Protein AF-A0A2W6EYZ1-F1 (afdb_monomer_lite)

Structure (mmCIF, N/CA/C/O backbone):
data_AF-A0A2W6EYZ1-F1
#
_entry.id   AF-A0A2W6EYZ1-F1
#
loop_
_atom_site.group_PDB
_atom_site.id
_atom_site.type_symbol
_atom_site.label_atom_id
_atom_site.label_alt_id
_atom_site.label_comp_id
_atom_site.label_asym_id
_atom_site.label_entity_id
_atom_site.label_seq_id
_atom_site.pdbx_PDB_ins_code
_atom_site.Cartn_x
_atom_site.Cartn_y
_atom_site.Cartn_z
_atom_site.occupancy
_atom_site.B_iso_or_equiv
_atom_site.auth_seq_id
_atom_site.auth_comp_id
_atom_site.auth_asym_id
_atom_site.auth_atom_id
_atom_site.pdbx_PDB_model_num
ATOM 1 N N . MET A 1 1 ? 0.878 -1.016 -17.521 1.00 52.53 1 MET A N 1
ATOM 2 C CA . MET A 1 1 ? 0.874 -1.113 -16.047 1.00 52.53 1 MET A CA 1
ATOM 3 C C . MET A 1 1 ? 2.320 -1.013 -15.589 1.00 52.53 1 MET A C 1
ATOM 5 O O . MET A 1 1 ? 3.153 -1.513 -16.332 1.00 52.53 1 MET A O 1
ATOM 9 N N . PRO A 1 2 ? 2.650 -0.322 -14.486 1.00 59.09 2 PRO A N 1
ATOM 10 C CA . PRO A 1 2 ? 4.008 -0.372 -13.944 1.00 59.09 2 PRO A CA 1
ATOM 11 C C . PRO A 1 2 ? 4.364 -1.823 -13.593 1.00 59.09 2 PRO A C 1
ATOM 13 O O . PRO A 1 2 ? 3.526 -2.526 -13.030 1.00 59.09 2 PRO A O 1
ATOM 16 N N . ASP A 1 3 ? 5.574 -2.256 -13.949 1.00 73.88 3 ASP A N 1
ATOM 17 C CA . ASP A 1 3 ? 6.033 -3.647 -13.803 1.00 73.88 3 ASP A CA 1
ATOM 18 C C . ASP A 1 3 ? 6.233 -4.069 -12.339 1.00 73.88 3 ASP A C 1
ATOM 20 O O . ASP A 1 3 ? 6.199 -5.256 -12.023 1.00 73.88 3 ASP A O 1
ATOM 24 N N . GLN A 1 4 ? 6.421 -3.111 -11.426 1.00 86.81 4 GLN A N 1
ATOM 25 C CA . GLN A 1 4 ? 6.671 -3.401 -10.018 1.00 86.81 4 GLN A CA 1
ATOM 26 C C . GLN A 1 4 ? 6.106 -2.307 -9.109 1.00 86.81 4 GLN A C 1
ATOM 28 O O . GLN A 1 4 ? 6.326 -1.114 -9.329 1.00 86.81 4 GLN A O 1
ATOM 33 N N . TRP A 1 5 ? 5.420 -2.721 -8.045 1.00 92.25 5 TRP A N 1
ATOM 34 C CA . TRP A 1 5 ? 5.001 -1.855 -6.946 1.00 92.25 5 TRP A CA 1
ATOM 35 C C . TRP A 1 5 ? 5.902 -2.067 -5.734 1.00 92.25 5 TRP A C 1
ATOM 37 O O . TRP A 1 5 ? 6.399 -3.168 -5.489 1.00 92.25 5 TRP A O 1
ATOM 47 N N . GLN A 1 6 ? 6.084 -1.015 -4.948 1.00 92.56 6 GLN A N 1
ATOM 48 C CA . GLN A 1 6 ? 6.802 -1.059 -3.684 1.00 92.56 6 GLN A CA 1
ATOM 49 C C . GLN A 1 6 ? 5.996 -0.327 -2.619 1.00 92.56 6 GLN A C 1
ATOM 51 O O . GLN A 1 6 ? 5.395 0.713 -2.875 1.00 92.56 6 GLN A O 1
ATOM 56 N N . ILE A 1 7 ? 6.015 -0.862 -1.407 1.00 92.56 7 ILE A N 1
ATOM 57 C CA . ILE A 1 7 ? 5.552 -0.158 -0.217 1.00 92.56 7 ILE A CA 1
ATOM 58 C C . ILE A 1 7 ? 6.717 0.054 0.740 1.00 92.56 7 ILE A C 1
ATOM 60 O O . ILE A 1 7 ? 7.603 -0.796 0.849 1.00 92.56 7 ILE A O 1
ATOM 64 N N . SER A 1 8 ? 6.688 1.178 1.439 1.00 91.62 8 SER A N 1
ATOM 65 C CA . SER A 1 8 ? 7.595 1.524 2.524 1.00 91.62 8 SER A CA 1
ATOM 66 C C . SER A 1 8 ? 6.758 1.926 3.729 1.00 91.62 8 SER A C 1
ATOM 68 O O . SER A 1 8 ? 5.799 2.682 3.594 1.00 91.62 8 SER A O 1
ATOM 70 N N . PHE A 1 9 ? 7.065 1.391 4.898 1.00 89.12 9 PHE A N 1
ATOM 71 C CA . PHE A 1 9 ? 6.336 1.684 6.126 1.00 89.12 9 PHE A CA 1
ATOM 72 C C . PH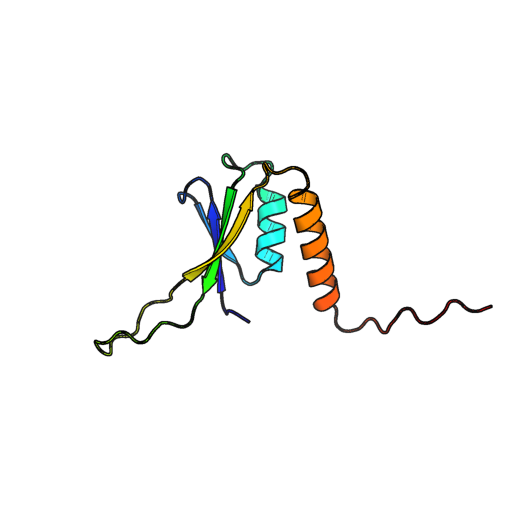E A 1 9 ? 7.282 1.591 7.314 1.00 89.12 9 PHE A C 1
ATOM 74 O O . PHE A 1 9 ? 8.465 1.281 7.152 1.00 89.12 9 PHE A O 1
ATOM 81 N N . ASP A 1 10 ? 6.768 1.912 8.500 1.00 86.50 10 ASP A N 1
ATOM 82 C CA . ASP A 1 10 ? 7.588 1.980 9.710 1.00 86.50 10 ASP A CA 1
ATOM 83 C C . ASP A 1 10 ? 8.735 2.993 9.544 1.00 86.50 10 ASP A C 1
ATOM 85 O O . ASP A 1 10 ? 9.905 2.664 9.674 1.00 86.50 10 ASP A O 1
ATOM 89 N N . HIS A 1 11 ? 8.402 4.223 9.135 1.00 80.81 11 HIS A N 1
ATOM 90 C CA . HIS A 1 11 ? 9.370 5.305 8.877 1.00 80.81 11 HIS A CA 1
ATOM 91 C C . HIS A 1 11 ? 10.485 4.955 7.869 1.00 80.81 11 HIS A C 1
ATOM 93 O O . HIS A 1 11 ? 11.571 5.527 7.902 1.00 80.81 11 HIS A O 1
ATOM 99 N N . GLY A 1 12 ? 10.223 4.016 6.955 1.00 82.25 12 GLY A N 1
ATOM 100 C CA . GLY A 1 12 ? 11.187 3.586 5.942 1.00 82.25 12 GLY A CA 1
ATOM 101 C C . GLY A 1 12 ? 12.063 2.403 6.349 1.00 82.25 12 GLY A C 1
ATOM 102 O O . GLY A 1 12 ? 12.861 1.937 5.532 1.00 82.25 12 GLY A O 1
ATOM 103 N N . HIS A 1 13 ? 11.893 1.881 7.567 1.00 85.44 13 HIS A N 1
ATOM 104 C CA . HIS A 1 13 ? 12.617 0.706 8.049 1.00 85.44 13 HIS A CA 1
ATOM 105 C C . HIS A 1 13 ? 12.157 -0.592 7.384 1.00 85.44 13 HIS A C 1
ATOM 107 O O . HIS A 1 13 ? 12.946 -1.529 7.260 1.00 85.44 13 HIS A O 1
ATOM 113 N N . GLN A 1 14 ? 10.902 -0.657 6.933 1.00 89.19 14 GLN A N 1
ATOM 114 C CA . GLN A 1 14 ? 10.353 -1.841 6.284 1.00 89.19 14 GLN A CA 1
ATOM 115 C C . GLN A 1 14 ? 9.923 -1.526 4.859 1.00 89.19 14 GLN A C 1
ATOM 117 O O . GLN A 1 14 ? 9.166 -0.590 4.608 1.00 89.19 14 GLN A O 1
ATOM 122 N N . GLN A 1 15 ? 10.397 -2.338 3.915 1.00 91.38 15 GLN A N 1
ATOM 123 C CA . GLN A 1 15 ? 10.099 -2.194 2.496 1.00 91.38 15 GLN A CA 1
ATOM 124 C C . GLN A 1 15 ? 9.687 -3.538 1.916 1.00 91.38 15 GLN A C 1
ATOM 126 O O . GLN A 1 15 ? 10.260 -4.578 2.253 1.00 91.38 15 GLN A O 1
ATOM 131 N N . ARG A 1 16 ? 8.690 -3.529 1.031 1.00 91.50 16 ARG A N 1
ATOM 132 C CA . ARG A 1 16 ? 8.232 -4.747 0.364 1.00 91.50 16 ARG A CA 1
ATOM 133 C C . ARG A 1 16 ? 7.830 -4.482 -1.075 1.00 91.50 16 ARG A C 1
ATOM 135 O O . ARG A 1 16 ? 7.111 -3.529 -1.359 1.00 91.50 16 ARG A O 1
ATOM 142 N N . TYR A 1 17 ? 8.275 -5.363 -1.961 1.00 91.56 17 TYR A N 1
ATOM 143 C CA . TYR A 1 17 ? 7.904 -5.355 -3.369 1.00 91.56 17 TYR A CA 1
ATOM 144 C C . TYR A 1 17 ? 6.650 -6.196 -3.587 1.00 91.56 17 TYR A C 1
ATOM 146 O O . TYR A 1 17 ? 6.509 -7.282 -3.019 1.00 91.56 17 TYR A O 1
ATOM 154 N N . LEU A 1 18 ? 5.733 -5.673 -4.391 1.00 91.75 18 LEU A N 1
ATOM 155 C CA . LEU A 1 18 ? 4.437 -6.267 -4.685 1.00 91.75 18 LEU A CA 1
ATOM 156 C C . LEU A 1 18 ? 4.175 -6.211 -6.197 1.00 91.75 18 LEU A C 1
ATOM 158 O O . LEU A 1 18 ? 4.663 -5.296 -6.865 1.00 91.75 18 LEU A O 1
ATOM 162 N N . PRO A 1 19 ? 3.450 -7.196 -6.750 1.00 89.25 19 PRO A N 1
ATOM 163 C CA . PRO A 1 19 ? 3.244 -7.294 -8.194 1.00 89.25 19 PRO A CA 1
ATOM 164 C C . PRO A 1 19 ? 2.337 -6.186 -8.742 1.00 89.25 19 PRO A C 1
ATOM 166 O O . PRO A 1 19 ? 2.547 -5.706 -9.850 1.00 89.25 19 PRO A O 1
ATOM 169 N N . ASP A 1 20 ? 1.340 -5.751 -7.971 1.00 88.94 20 ASP A N 1
ATOM 170 C CA . ASP A 1 20 ? 0.296 -4.849 -8.450 1.00 88.94 20 ASP A CA 1
ATOM 171 C C . ASP A 1 20 ? -0.362 -4.056 -7.302 1.00 88.94 20 ASP A C 1
ATOM 173 O O . ASP A 1 20 ? -0.144 -4.319 -6.113 1.00 88.94 20 ASP A O 1
ATOM 177 N N . ARG A 1 21 ? -1.205 -3.077 -7.661 1.00 90.19 21 ARG A N 1
ATOM 178 C CA . ARG A 1 21 ? -1.937 -2.237 -6.699 1.00 90.19 21 ARG A CA 1
ATOM 179 C C . ARG A 1 21 ? -2.887 -3.040 -5.807 1.00 90.19 21 ARG A C 1
ATOM 181 O O . ARG A 1 21 ? -3.033 -2.710 -4.634 1.00 90.19 21 ARG A O 1
ATOM 188 N N . ARG A 1 22 ? -3.515 -4.103 -6.312 1.00 91.56 22 ARG A N 1
ATOM 189 C CA . ARG A 1 22 ? -4.425 -4.956 -5.529 1.00 91.56 22 ARG A CA 1
ATOM 190 C C . ARG A 1 22 ? -3.651 -5.658 -4.411 1.00 91.56 22 ARG A C 1
ATOM 192 O O . ARG A 1 22 ? -4.106 -5.675 -3.267 1.00 91.56 22 ARG A O 1
ATOM 199 N N . ALA A 1 23 ? -2.456 -6.164 -4.713 1.00 91.69 23 ALA A N 1
ATOM 200 C CA . ALA A 1 23 ? -1.550 -6.738 -3.724 1.00 91.69 23 ALA A CA 1
ATOM 201 C C . ALA A 1 23 ? -1.103 -5.702 -2.677 1.00 91.69 23 ALA A C 1
ATOM 203 O O . ALA A 1 23 ? -1.059 -6.031 -1.492 1.00 91.69 23 ALA A O 1
ATOM 204 N N . VAL A 1 24 ? -0.844 -4.449 -3.082 1.00 92.56 24 VAL A N 1
ATOM 205 C CA . VAL A 1 24 ? -0.566 -3.326 -2.159 1.00 92.56 24 VAL A CA 1
ATOM 206 C C . VAL A 1 24 ? -1.710 -3.126 -1.169 1.00 92.56 24 VAL A C 1
ATOM 208 O O . VAL A 1 24 ? -1.486 -3.192 0.039 1.00 92.56 24 VAL A O 1
ATOM 211 N N . LEU A 1 25 ? -2.936 -2.936 -1.659 1.00 93.00 25 LEU A N 1
ATOM 212 C CA . LEU A 1 25 ? -4.102 -2.695 -0.805 1.00 93.00 25 LEU A CA 1
ATOM 213 C C . LEU A 1 25 ? -4.374 -3.875 0.133 1.00 93.00 25 LEU A C 1
ATOM 215 O O . LEU A 1 25 ? -4.571 -3.687 1.333 1.00 93.00 25 LEU A O 1
ATOM 219 N N . SER A 1 26 ? -4.329 -5.100 -0.398 1.00 92.44 26 SER A N 1
ATOM 220 C CA . SER A 1 26 ? -4.522 -6.313 0.397 1.00 92.44 26 SER A CA 1
ATOM 221 C C . SER A 1 26 ? -3.464 -6.453 1.491 1.00 92.44 26 SER A C 1
ATOM 223 O O . SER A 1 26 ? -3.788 -6.870 2.604 1.00 92.44 26 SER A O 1
ATOM 225 N N . TYR A 1 27 ? -2.207 -6.109 1.199 1.00 91.94 27 TYR A N 1
ATOM 226 C CA . TYR A 1 27 ? -1.129 -6.165 2.180 1.00 91.94 27 TYR A CA 1
ATOM 227 C C . TYR A 1 27 ? -1.324 -5.129 3.287 1.00 91.94 27 TYR A C 1
ATOM 229 O O . TYR A 1 27 ? -1.263 -5.479 4.465 1.00 91.94 27 TYR A O 1
ATOM 237 N N . VAL A 1 28 ? -1.605 -3.875 2.925 1.00 90.94 28 VAL A N 1
ATOM 238 C CA . VAL A 1 28 ? -1.821 -2.790 3.894 1.00 90.94 28 VAL A CA 1
ATOM 239 C C . VAL A 1 28 ? -3.001 -3.108 4.813 1.00 90.94 28 VAL A C 1
ATOM 241 O O . VAL A 1 28 ? -2.879 -2.968 6.025 1.00 90.94 28 VAL A O 1
ATOM 244 N N . LEU A 1 29 ? -4.108 -3.629 4.277 1.00 90.50 29 LEU A N 1
ATOM 245 C CA . LEU A 1 29 ? -5.260 -4.046 5.084 1.00 90.50 29 LEU A CA 1
ATOM 246 C C . LEU A 1 29 ? -4.948 -5.227 6.017 1.00 90.50 29 LEU A C 1
ATOM 248 O O . LEU A 1 29 ? -5.515 -5.312 7.105 1.00 90.50 29 LEU A O 1
ATOM 252 N N . SER A 1 30 ? -4.057 -6.135 5.611 1.00 90.19 30 SER A N 1
ATOM 253 C CA . SER A 1 30 ? -3.677 -7.297 6.421 1.00 90.19 30 SER A CA 1
ATOM 254 C C . SER A 1 30 ? -2.655 -6.967 7.511 1.00 90.19 30 SER A C 1
ATOM 256 O O . SER A 1 30 ? -2.701 -7.568 8.584 1.00 90.19 30 SER A O 1
ATOM 258 N N . VAL A 1 31 ? -1.699 -6.079 7.230 1.00 87.44 31 VAL A N 1
ATOM 259 C CA . VAL A 1 31 ? -0.584 -5.754 8.136 1.00 87.44 31 VAL A CA 1
ATOM 260 C C . VAL A 1 31 ? -0.885 -4.525 8.984 1.00 87.44 31 VAL A C 1
ATOM 262 O O . VAL A 1 31 ? -0.444 -4.465 10.126 1.00 87.44 31 VAL A O 1
ATOM 265 N N . GLY A 1 32 ? -1.689 -3.593 8.474 1.00 80.44 32 GLY A N 1
ATOM 266 C CA . GLY A 1 32 ? -2.086 -2.344 9.121 1.00 80.44 32 GLY A CA 1
ATOM 267 C C . GLY A 1 32 ? -2.457 -2.455 10.602 1.00 80.44 32 GLY A C 1
ATOM 268 O O . GLY A 1 32 ? -1.864 -1.743 11.405 1.00 80.44 32 GLY A O 1
ATOM 269 N N . PRO A 1 33 ? -3.340 -3.388 11.009 1.00 80.69 33 PRO A N 1
ATOM 270 C CA . PRO A 1 33 ? -3.715 -3.563 12.417 1.00 80.69 33 PRO A CA 1
ATOM 271 C C . PRO A 1 33 ? -2.568 -3.981 13.352 1.00 80.69 33 PRO A C 1
ATOM 273 O O . PRO A 1 33 ? -2.721 -3.927 14.568 1.00 80.69 33 PRO A O 1
ATOM 276 N N . ARG A 1 34 ? -1.450 -4.466 12.800 1.00 82.69 34 ARG A N 1
ATOM 277 C CA . ARG A 1 34 ? -0.270 -4.949 13.537 1.00 82.69 34 ARG A CA 1
ATOM 278 C C . ARG A 1 34 ? 0.968 -4.080 13.307 1.00 82.69 34 ARG A C 1
ATOM 280 O O . ARG A 1 34 ? 2.009 -4.352 13.899 1.00 82.69 34 ARG A O 1
ATOM 287 N N . ALA A 1 35 ? 0.888 -3.094 12.418 1.00 80.69 35 ALA A N 1
ATOM 288 C CA . ALA A 1 35 ? 2.008 -2.228 12.098 1.00 80.69 35 ALA A CA 1
ATOM 289 C C . ALA A 1 35 ? 2.216 -1.204 13.217 1.00 80.69 35 ALA A C 1
ATOM 291 O O . ALA A 1 35 ? 1.258 -0.626 13.725 1.00 80.69 35 ALA A O 1
ATOM 292 N N . ALA A 1 36 ? 3.476 -0.952 13.575 1.00 79.44 36 ALA A N 1
ATOM 293 C CA . ALA A 1 36 ? 3.823 0.067 14.564 1.00 79.44 36 ALA A CA 1
ATOM 294 C C . ALA A 1 36 ? 3.497 1.490 14.075 1.00 79.44 36 ALA A C 1
ATOM 296 O O . ALA A 1 36 ? 3.240 2.379 14.882 1.00 79.44 36 ALA A O 1
ATOM 297 N N . SER A 1 37 ? 3.477 1.694 12.754 1.00 83.62 37 SER A N 1
ATOM 298 C CA . SER A 1 37 ? 3.119 2.960 12.116 1.00 83.62 37 SER A CA 1
ATOM 299 C C . SER A 1 37 ? 1.892 2.778 11.212 1.00 83.62 37 SER A C 1
ATOM 301 O O . SER A 1 37 ? 1.884 1.847 10.404 1.00 83.62 37 SER A O 1
ATOM 303 N N . PRO A 1 38 ? 0.882 3.668 11.285 1.00 86.31 38 PRO A N 1
ATOM 304 C CA . PRO A 1 38 ? -0.318 3.587 10.446 1.00 86.31 38 PRO A CA 1
ATOM 305 C C . PRO A 1 38 ? -0.093 4.094 9.013 1.00 86.31 38 PRO A C 1
ATOM 307 O O . PRO A 1 38 ? -0.985 3.963 8.176 1.00 86.31 38 PRO A O 1
ATOM 310 N N . GLN A 1 39 ? 1.075 4.678 8.732 1.00 91.38 39 GLN A N 1
ATOM 311 C CA . GLN A 1 39 ? 1.412 5.289 7.453 1.00 91.38 39 GLN A CA 1
ATOM 312 C C . GLN A 1 39 ? 2.227 4.340 6.563 1.00 91.38 39 GLN A C 1
ATOM 314 O O . GLN A 1 39 ? 3.265 3.812 6.968 1.00 91.38 39 GLN A O 1
ATOM 319 N N . PHE A 1 40 ? 1.773 4.189 5.322 1.00 93.12 40 PHE A N 1
ATOM 320 C CA . PHE A 1 40 ? 2.385 3.378 4.279 1.00 93.12 40 PHE A CA 1
ATOM 321 C C . PHE A 1 40 ? 2.598 4.242 3.041 1.00 93.12 40 PHE A C 1
ATOM 323 O O . PHE A 1 40 ? 1.653 4.748 2.441 1.00 93.12 40 PHE A O 1
ATOM 330 N N . GLU A 1 41 ? 3.843 4.401 2.628 1.00 93.81 41 GLU A N 1
ATOM 331 C CA . GLU A 1 41 ? 4.197 5.076 1.388 1.00 93.81 41 GLU A CA 1
ATOM 332 C C . GLU A 1 41 ? 4.204 4.066 0.241 1.00 93.81 41 GLU A C 1
ATOM 334 O O . GLU A 1 41 ? 4.806 2.996 0.347 1.00 93.81 41 GLU A O 1
ATOM 339 N N . VAL A 1 42 ? 3.542 4.403 -0.863 1.00 93.62 42 VAL A N 1
ATOM 340 C CA . VAL A 1 42 ? 3.416 3.533 -2.033 1.00 93.62 42 VAL A CA 1
ATOM 341 C C . VAL A 1 42 ? 4.174 4.128 -3.205 1.00 93.62 42 VAL A C 1
ATOM 343 O O . VAL A 1 42 ? 3.997 5.292 -3.571 1.00 93.62 42 VAL A O 1
ATOM 346 N N . PHE A 1 43 ? 4.979 3.289 -3.837 1.00 91.75 43 PHE A N 1
ATOM 347 C CA . PHE A 1 43 ? 5.813 3.623 -4.971 1.00 91.75 43 PHE A CA 1
ATOM 348 C C . PHE A 1 43 ? 5.521 2.678 -6.133 1.00 91.75 43 PHE A C 1
ATOM 350 O O . PHE A 1 43 ? 5.165 1.513 -5.940 1.00 91.75 43 PHE A O 1
ATOM 357 N N . VAL A 1 44 ? 5.716 3.177 -7.347 1.00 90.94 44 VAL A N 1
ATOM 358 C CA . VAL A 1 44 ? 5.713 2.366 -8.569 1.00 90.94 44 VAL A CA 1
ATOM 359 C C . VAL A 1 44 ? 7.050 2.496 -9.263 1.00 90.94 44 VAL A C 1
ATOM 361 O O . VAL A 1 44 ? 7.697 3.544 -9.175 1.00 90.94 44 VAL A O 1
ATOM 364 N N . GLU A 1 45 ? 7.458 1.439 -9.955 1.00 86.06 45 GLU A N 1
ATOM 365 C CA . GLU A 1 45 ? 8.600 1.501 -10.854 1.00 86.06 45 GLU A CA 1
ATOM 366 C C . GLU A 1 45 ? 8.295 2.511 -11.967 1.00 86.06 45 GLU A C 1
ATOM 368 O O . GLU A 1 45 ? 7.359 2.363 -12.758 1.00 86.06 45 GLU A O 1
ATOM 373 N N . SER A 1 46 ? 9.082 3.576 -11.983 1.00 76.00 46 SER A N 1
ATOM 374 C CA . SER A 1 46 ? 9.092 4.591 -13.019 1.00 76.00 46 SER A CA 1
ATOM 375 C C . SER A 1 46 ? 10.130 4.222 -14.062 1.00 76.00 46 SER A C 1
ATOM 377 O O . SER A 1 46 ? 11.195 3.683 -13.745 1.00 76.00 46 SER A O 1
ATOM 379 N N . LYS A 1 47 ? 9.842 4.565 -15.324 1.00 65.00 47 LYS A N 1
ATOM 380 C CA . LYS A 1 47 ? 10.819 4.389 -16.399 1.00 65.00 47 LYS A CA 1
ATOM 381 C C . LYS A 1 47 ? 12.120 5.088 -15.991 1.00 65.00 47 LYS A C 1
ATOM 383 O O . LYS A 1 47 ? 12.057 6.256 -15.594 1.00 65.00 47 LYS A O 1
ATOM 388 N N . PRO A 1 48 ? 13.274 4.408 -16.079 1.00 62.56 48 PRO A N 1
ATOM 389 C CA . PRO A 1 48 ? 14.546 5.037 -15.781 1.00 62.56 48 PRO A CA 1
ATOM 390 C C . PRO A 1 48 ? 14.691 6.266 -16.678 1.00 62.56 48 PRO A C 1
ATOM 392 O O . PRO A 1 48 ? 14.673 6.153 -17.905 1.00 62.56 48 PRO A O 1
ATOM 395 N N . ALA A 1 49 ? 14.784 7.451 -16.073 1.00 58.72 49 ALA A N 1
ATOM 396 C CA . ALA A 1 49 ? 15.125 8.644 -16.829 1.00 58.72 49 ALA A CA 1
ATOM 397 C C . ALA A 1 49 ? 16.529 8.425 -17.414 1.00 58.72 49 ALA A C 1
ATOM 399 O O . ALA A 1 49 ? 17.419 7.978 -16.680 1.00 58.72 49 ALA A O 1
ATOM 400 N N . PRO A 1 50 ? 16.748 8.683 -18.715 1.00 55.03 50 PRO A N 1
ATOM 401 C CA . PRO A 1 50 ? 18.064 8.516 -19.305 1.00 55.03 50 PRO A CA 1
ATOM 402 C C . PRO A 1 50 ? 19.056 9.392 -18.541 1.00 55.03 50 PRO A C 1
ATOM 404 O O . PRO A 1 50 ? 18.892 10.607 -18.429 1.00 55.03 50 PRO A O 1
ATOM 407 N N . ARG A 1 51 ? 20.076 8.757 -17.960 1.00 57.66 51 ARG A N 1
ATOM 408 C CA . ARG A 1 51 ? 21.170 9.476 -17.313 1.00 57.66 51 ARG A CA 1
ATOM 409 C C . ARG A 1 51 ? 21.963 10.176 -18.413 1.00 57.66 51 ARG A C 1
ATOM 411 O O . ARG A 1 51 ? 22.294 9.543 -19.413 1.00 57.66 51 ARG A O 1
ATOM 418 N N . SER A 1 52 ? 22.324 11.441 -18.202 1.00 58.91 52 SER A N 1
ATOM 419 C CA . SER A 1 52 ? 23.095 12.247 -19.169 1.00 58.91 52 SER A CA 1
ATOM 420 C C . SER A 1 52 ? 24.465 11.646 -19.540 1.00 58.91 52 SER A C 1
ATOM 422 O O . SER A 1 52 ? 25.084 12.084 -20.500 1.00 58.91 52 SER A O 1
ATOM 424 N N . ASP A 1 53 ? 24.909 10.633 -18.789 1.00 63.75 53 ASP A N 1
ATOM 425 C CA . ASP A 1 53 ? 26.197 9.939 -18.893 1.00 63.75 53 ASP A CA 1
ATOM 426 C C . ASP A 1 53 ? 26.128 8.598 -19.664 1.00 63.75 53 ASP A C 1
ATOM 428 O O . ASP A 1 53 ? 27.064 7.804 -19.628 1.00 63.75 53 ASP A O 1
ATOM 432 N N . GLY A 1 54 ? 24.991 8.260 -20.288 1.00 57.50 54 GLY A N 1
ATOM 433 C CA . GLY A 1 54 ? 24.837 7.040 -21.102 1.00 57.50 54 GLY A CA 1
ATOM 434 C C . GLY A 1 54 ? 24.830 5.710 -20.329 1.00 57.50 54 GLY A C 1
ATOM 435 O O . GLY A 1 54 ? 24.596 4.655 -20.916 1.00 57.50 54 GLY A O 1
ATOM 436 N N . ARG A 1 55 ? 25.041 5.724 -19.007 1.00 57.69 55 ARG A N 1
ATOM 437 C CA . ARG A 1 55 ? 24.885 4.534 -18.155 1.00 57.69 55 ARG A CA 1
ATOM 438 C C . ARG A 1 55 ? 23.408 4.210 -17.912 1.00 57.69 55 ARG A C 1
ATOM 440 O O . ARG A 1 55 ? 22.619 5.145 -17.749 1.00 57.69 55 ARG A O 1
ATOM 447 N N . PRO A 1 56 ? 23.035 2.920 -17.782 1.00 56.38 56 PRO A N 1
ATOM 448 C CA . PRO A 1 56 ? 21.683 2.556 -17.383 1.00 56.38 56 PRO A CA 1
ATOM 449 C C . PRO A 1 56 ? 21.385 3.195 -16.026 1.00 56.38 56 PRO A C 1
ATOM 451 O O . PRO A 1 56 ? 22.073 2.936 -15.033 1.00 56.38 56 PRO A O 1
ATOM 454 N N . ALA A 1 57 ? 20.388 4.077 -15.990 1.00 61.50 57 ALA A N 1
ATOM 455 C CA . ALA A 1 57 ? 19.825 4.502 -14.724 1.00 61.50 57 ALA A CA 1
ATOM 456 C C . ALA A 1 57 ? 19.200 3.255 -14.087 1.00 61.50 57 ALA A C 1
ATOM 458 O O . ALA A 1 57 ? 18.444 2.533 -14.739 1.00 61.50 57 ALA A O 1
ATOM 459 N N . GLY A 1 58 ? 19.590 2.957 -12.845 1.00 63.59 58 GLY A N 1
ATOM 460 C CA . GLY A 1 58 ? 18.975 1.877 -12.080 1.00 63.59 58 GLY A CA 1
ATOM 461 C C . GLY A 1 58 ? 17.459 2.063 -12.002 1.00 63.59 58 GLY A C 1
ATOM 462 O O . GLY A 1 58 ? 16.943 3.148 -12.279 1.00 63.59 58 GLY A O 1
ATOM 463 N N . ARG A 1 59 ? 16.745 0.998 -11.625 1.00 69.56 59 ARG A N 1
ATOM 464 C CA . ARG A 1 59 ? 15.290 1.046 -11.424 1.00 69.56 59 ARG A CA 1
ATOM 465 C C . ARG A 1 59 ? 14.946 2.225 -10.515 1.00 69.56 59 ARG A C 1
ATOM 467 O O . ARG A 1 59 ? 15.467 2.322 -9.405 1.00 69.56 59 ARG A O 1
ATOM 474 N N . ALA A 1 60 ? 14.117 3.130 -11.015 1.00 78.75 60 ALA A N 1
ATOM 475 C CA . ALA A 1 60 ? 13.663 4.286 -10.265 1.00 78.75 60 ALA A CA 1
ATOM 476 C C . ALA A 1 60 ? 12.266 3.987 -9.736 1.00 78.75 60 ALA A C 1
ATOM 478 O O . ALA A 1 60 ? 11.414 3.518 -10.482 1.00 78.75 60 ALA A O 1
ATOM 479 N N . PHE A 1 61 ? 12.021 4.281 -8.467 1.00 82.81 61 PHE A N 1
ATOM 480 C CA . PHE A 1 61 ? 10.694 4.184 -7.878 1.00 82.81 61 PHE A CA 1
ATOM 481 C C . PHE A 1 61 ? 10.195 5.590 -7.571 1.00 82.81 61 PHE A C 1
ATOM 483 O O . PHE A 1 61 ? 10.901 6.388 -6.954 1.00 82.81 61 PHE A O 1
ATOM 490 N N . SER A 1 62 ? 8.987 5.914 -8.023 1.00 85.56 62 SER A N 1
ATOM 491 C CA . SER A 1 62 ? 8.344 7.194 -7.723 1.00 85.56 62 SER A CA 1
ATOM 492 C C . SER A 1 62 ? 7.190 6.973 -6.765 1.00 85.56 62 SER A C 1
ATOM 494 O O . SER A 1 62 ? 6.375 6.075 -6.976 1.00 85.56 62 SER A O 1
ATOM 496 N N . ARG A 1 63 ? 7.119 7.798 -5.714 1.00 90.81 63 ARG A N 1
ATOM 497 C CA . ARG A 1 63 ? 6.010 7.761 -4.760 1.00 90.81 63 ARG A CA 1
ATOM 498 C C . ARG A 1 63 ? 4.748 8.240 -5.460 1.00 90.81 63 ARG A C 1
ATOM 500 O O . ARG A 1 63 ? 4.708 9.369 -5.941 1.00 90.81 63 ARG A O 1
ATOM 507 N N . VAL A 1 64 ? 3.742 7.380 -5.509 1.00 91.06 64 VAL A N 1
ATOM 508 C CA . VAL A 1 64 ? 2.454 7.673 -6.150 1.00 91.06 64 VAL A CA 1
ATOM 509 C C . VAL A 1 64 ? 1.351 7.933 -5.141 1.00 91.06 64 VAL A C 1
ATOM 511 O O . VAL A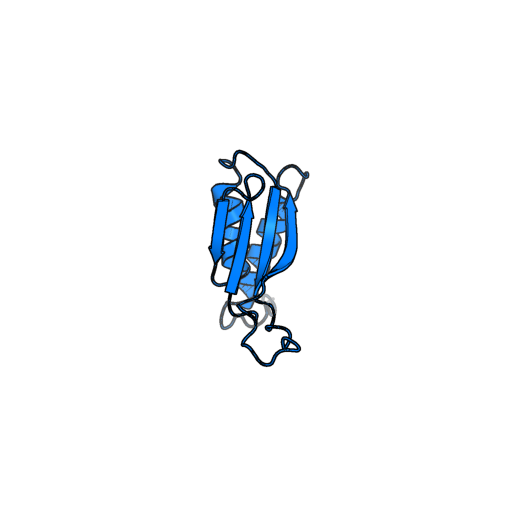 1 64 ? 0.383 8.605 -5.473 1.00 91.06 64 VAL A O 1
ATOM 514 N N . ASP A 1 65 ? 1.481 7.401 -3.925 1.00 91.25 65 ASP A N 1
ATOM 515 C CA . A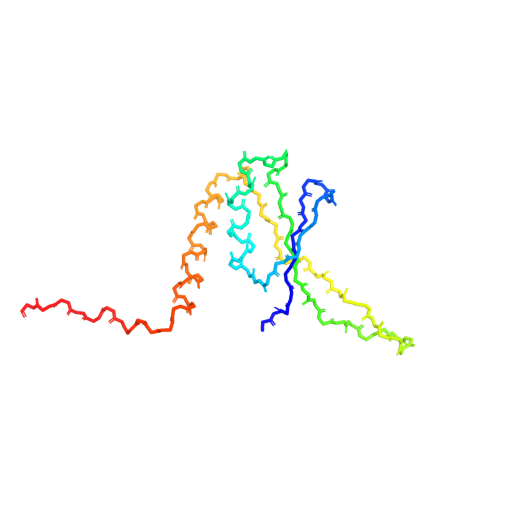SP A 1 65 ? 0.424 7.464 -2.921 1.00 91.25 65 ASP A CA 1
ATOM 516 C C . ASP A 1 65 ? 1.005 7.332 -1.506 1.00 91.25 65 ASP A C 1
ATOM 518 O O . ASP A 1 65 ? 2.116 6.827 -1.313 1.00 91.25 65 ASP A O 1
ATOM 522 N N . VAL A 1 66 ? 0.240 7.781 -0.515 1.00 92.75 66 VAL A N 1
ATOM 523 C CA . VAL A 1 66 ? 0.503 7.581 0.910 1.00 92.75 66 VAL A CA 1
ATOM 524 C C . VAL A 1 66 ? -0.810 7.180 1.567 1.00 92.75 66 VAL A C 1
ATOM 526 O O . VAL A 1 66 ? -1.762 7.955 1.601 1.00 92.75 66 VAL A O 1
ATOM 529 N N . ILE A 1 67 ? -0.843 5.965 2.102 1.00 92.12 67 ILE A N 1
ATOM 530 C CA . ILE A 1 67 ? -1.997 5.403 2.794 1.00 92.12 67 ILE A CA 1
ATOM 531 C C . ILE A 1 67 ? -1.801 5.608 4.293 1.00 92.12 67 ILE A C 1
ATOM 533 O O . ILE A 1 67 ? -0.817 5.132 4.856 1.00 92.12 67 ILE A O 1
ATOM 537 N N . ASP A 1 68 ? -2.742 6.288 4.939 1.00 90.81 68 ASP A N 1
ATOM 538 C CA . ASP A 1 68 ? -2.695 6.576 6.371 1.00 90.81 68 ASP A CA 1
ATOM 539 C C . ASP A 1 68 ? -3.911 5.975 7.078 1.00 90.81 68 ASP A C 1
ATOM 541 O O . ASP A 1 68 ? -5.014 6.520 7.055 1.00 90.81 68 ASP A O 1
ATOM 545 N N . LEU A 1 69 ? -3.696 4.842 7.745 1.00 88.56 69 LEU A N 1
ATOM 546 C CA . LEU A 1 69 ? -4.749 4.109 8.447 1.00 88.56 69 LEU A CA 1
ATOM 547 C C . LEU A 1 69 ? -5.252 4.810 9.715 1.00 88.56 69 LEU A C 1
ATOM 549 O O . LE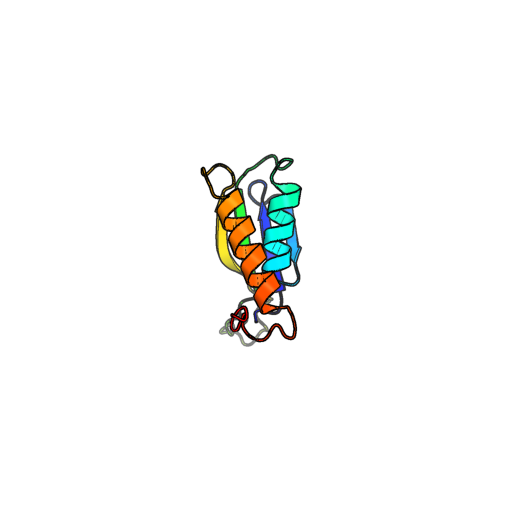U A 1 69 ? -6.246 4.362 10.284 1.00 88.56 69 LEU A O 1
ATOM 553 N N . SER A 1 70 ? -4.599 5.886 10.170 1.00 87.56 70 SER A N 1
ATOM 554 C CA . SER A 1 70 ? -5.103 6.694 11.286 1.00 87.56 70 SER A CA 1
ATOM 555 C C . SER A 1 70 ? -6.287 7.570 10.871 1.00 87.56 70 SER A C 1
ATOM 557 O O . SER A 1 70 ? -7.061 8.017 11.721 1.00 87.56 70 SER A O 1
ATOM 559 N N . ARG A 1 71 ? -6.464 7.796 9.562 1.00 89.12 71 ARG A N 1
ATOM 560 C CA . ARG A 1 71 ? -7.558 8.608 9.043 1.00 89.12 71 ARG A CA 1
ATOM 561 C C . ARG A 1 71 ? -8.885 7.857 9.142 1.00 89.12 71 ARG A C 1
ATOM 563 O O . ARG A 1 71 ? -8.989 6.710 8.689 1.00 89.12 71 ARG A O 1
ATOM 570 N N . PRO A 1 72 ? -9.936 8.502 9.675 1.00 87.12 72 PRO A N 1
ATOM 571 C CA . PRO A 1 72 ? -11.252 7.887 9.737 1.00 87.12 72 PRO A CA 1
ATOM 572 C C . PRO A 1 72 ? -11.748 7.580 8.318 1.00 87.12 72 PRO A C 1
ATOM 574 O O . PRO A 1 72 ? -11.725 8.439 7.440 1.00 87.12 72 PRO A O 1
ATOM 577 N N . GLY A 1 73 ? -12.182 6.339 8.093 1.00 88.50 73 GLY A N 1
ATOM 578 C CA . GLY A 1 73 ? -12.706 5.883 6.802 1.00 88.50 73 GLY A CA 1
ATOM 579 C C . GLY A 1 73 ? -11.659 5.434 5.775 1.00 88.50 73 GLY A C 1
ATOM 580 O O . GLY A 1 73 ? -12.049 4.895 4.742 1.00 88.50 73 GLY A O 1
ATOM 581 N N . GLU A 1 74 ? -10.351 5.558 6.042 1.00 90.94 74 GLU A N 1
ATOM 582 C CA . GLU A 1 74 ? -9.321 5.115 5.085 1.00 90.94 74 GLU A CA 1
ATOM 583 C C . GLU A 1 74 ? -9.415 3.602 4.835 1.00 90.94 74 GLU A C 1
ATOM 585 O O . GLU A 1 74 ? -9.408 3.155 3.695 1.00 90.94 74 GLU A O 1
ATOM 590 N N . VAL A 1 75 ? -9.621 2.795 5.882 1.00 88.69 75 VAL A N 1
ATOM 591 C CA . VAL A 1 75 ? -9.805 1.336 5.751 1.00 88.69 75 VAL A CA 1
ATOM 592 C C . VAL A 1 75 ? -10.978 0.987 4.825 1.00 88.69 75 VAL A C 1
ATOM 594 O O . VAL A 1 75 ? -10.858 0.092 3.990 1.00 88.69 75 VAL A O 1
ATOM 597 N N . GLU A 1 76 ? -12.104 1.689 4.958 1.00 91.00 76 GLU A N 1
ATOM 598 C CA . GLU A 1 76 ? -13.302 1.480 4.133 1.00 91.00 76 GLU A CA 1
ATOM 599 C C . GLU A 1 76 ? -13.036 1.872 2.677 1.00 91.00 76 GLU A C 1
ATOM 601 O O . GLU A 1 76 ? -13.339 1.105 1.762 1.00 91.00 76 GLU A O 1
ATOM 606 N N . ARG A 1 77 ? -12.375 3.017 2.460 1.00 92.75 77 ARG A N 1
ATOM 607 C CA . ARG A 1 77 ? -11.941 3.469 1.134 1.00 92.75 77 ARG A CA 1
ATOM 608 C C . ARG A 1 77 ? -11.025 2.440 0.465 1.00 92.75 77 ARG A C 1
ATOM 610 O O . ARG A 1 77 ? -11.261 2.083 -0.687 1.00 92.75 77 ARG A O 1
ATOM 617 N N . LEU A 1 78 ? -10.021 1.922 1.176 1.00 92.25 78 LEU A N 1
ATOM 618 C CA . LEU A 1 78 ? -9.099 0.909 0.645 1.00 92.25 78 LEU A CA 1
ATOM 619 C C . LEU A 1 78 ? -9.826 -0.395 0.300 1.00 92.25 78 LEU A C 1
ATOM 621 O O . LEU A 1 78 ? -9.519 -1.017 -0.715 1.00 92.25 78 LEU A O 1
ATOM 625 N N . ARG A 1 79 ? -10.801 -0.813 1.118 1.00 90.88 79 ARG A N 1
ATOM 626 C CA . ARG A 1 79 ? -11.645 -1.984 0.830 1.00 90.88 79 ARG A CA 1
ATOM 627 C C . ARG A 1 79 ? -12.507 -1.771 -0.413 1.00 90.88 79 ARG A C 1
ATOM 629 O O . ARG A 1 79 ? -12.608 -2.684 -1.229 1.00 90.88 79 ARG A O 1
ATOM 636 N N . ALA A 1 80 ? -13.088 -0.585 -0.581 1.00 92.62 80 ALA A N 1
ATOM 637 C CA . ALA A 1 80 ? -13.868 -0.237 -1.766 1.00 92.62 80 ALA A CA 1
ATOM 638 C C . ALA A 1 80 ? -12.999 -0.184 -3.035 1.00 92.62 80 ALA A C 1
ATOM 640 O O . ALA A 1 80 ? -13.409 -0.684 -4.081 1.00 92.62 80 ALA A O 1
ATOM 641 N N . GLU A 1 81 ? -11.787 0.375 -2.955 1.00 92.00 81 GLU A N 1
ATOM 642 C CA . GLU A 1 81 ? -10.815 0.374 -4.060 1.00 92.00 81 GLU A CA 1
ATOM 643 C C . GLU A 1 81 ? -10.387 -1.059 -4.415 1.00 92.00 81 GLU A C 1
ATOM 645 O O . GLU A 1 81 ? -10.382 -1.442 -5.585 1.00 92.00 81 GLU A O 1
ATOM 650 N N . LEU A 1 82 ? -10.113 -1.892 -3.406 1.00 91.25 82 LEU A N 1
ATOM 651 C CA . LEU A 1 82 ? -9.776 -3.302 -3.596 1.00 91.25 82 LEU A CA 1
ATOM 652 C C . LEU A 1 82 ? -10.921 -4.083 -4.262 1.00 91.25 82 LEU A C 1
ATOM 654 O O . LEU A 1 82 ? -10.665 -4.907 -5.140 1.00 91.25 82 LEU A O 1
ATOM 658 N N . GLY A 1 83 ? -12.167 -3.808 -3.868 1.00 88.88 83 GLY A N 1
ATOM 659 C CA . GLY A 1 83 ? -13.363 -4.377 -4.486 1.00 88.88 83 GLY A CA 1
ATOM 660 C C . GLY A 1 83 ? -13.470 -4.019 -5.967 1.00 88.88 83 GLY A C 1
ATOM 661 O O . GLY A 1 83 ? -13.578 -4.917 -6.795 1.00 88.88 83 GLY A O 1
ATOM 662 N N . GLN A 1 84 ? -13.338 -2.736 -6.310 1.00 89.38 84 GLN A N 1
ATOM 663 C CA . GLN A 1 84 ? -13.373 -2.266 -7.701 1.00 89.38 84 GLN A CA 1
ATOM 664 C C . GLN A 1 84 ? -12.285 -2.917 -8.561 1.00 89.38 84 GLN A C 1
ATOM 666 O O . GLN A 1 84 ? -12.570 -3.402 -9.653 1.00 89.38 84 GLN A O 1
ATOM 671 N N . LEU A 1 85 ? -11.050 -3.001 -8.054 1.00 86.75 85 LEU A N 1
ATOM 672 C CA . LEU A 1 85 ? -9.954 -3.662 -8.770 1.00 86.75 85 LEU A CA 1
ATOM 673 C C . LEU A 1 85 ? -10.218 -5.158 -8.978 1.00 86.75 85 LEU A C 1
ATOM 675 O O . LEU A 1 85 ? -9.899 -5.693 -10.036 1.00 86.75 85 LEU A O 1
ATOM 679 N N . ALA A 1 86 ? -10.823 -5.836 -7.999 1.00 82.62 86 ALA A N 1
ATOM 680 C CA . ALA A 1 86 ? -11.216 -7.235 -8.139 1.00 82.62 86 ALA A CA 1
ATOM 681 C C . ALA A 1 86 ? -12.351 -7.431 -9.161 1.00 82.62 86 ALA A C 1
ATOM 683 O O . ALA A 1 86 ? -12.406 -8.468 -9.819 1.00 82.62 86 ALA A O 1
ATOM 684 N N . GLU A 1 87 ? -13.252 -6.458 -9.312 1.00 83.19 87 GLU A N 1
ATOM 685 C CA . GLU A 1 87 ? -14.288 -6.495 -10.349 1.00 83.19 87 GLU A CA 1
ATOM 686 C C . GLU A 1 87 ? -13.727 -6.237 -11.749 1.00 83.19 87 GLU A C 1
ATOM 688 O O . GLU A 1 87 ? -14.162 -6.885 -12.697 1.00 83.19 87 GLU A O 1
ATOM 693 N N . MET A 1 88 ? -12.729 -5.359 -11.874 1.00 75.50 88 MET A N 1
ATOM 694 C CA . MET A 1 88 ? -12.038 -5.089 -13.141 1.00 75.50 88 MET A CA 1
ATOM 695 C C . MET A 1 88 ? -11.191 -6.275 -13.625 1.00 75.50 88 MET A C 1
ATOM 697 O O . MET A 1 88 ? -11.032 -6.454 -14.830 1.00 75.50 88 MET A O 1
ATOM 701 N N . ASP A 1 89 ? -10.650 -7.074 -12.702 1.00 67.75 89 ASP A N 1
ATOM 702 C CA . ASP A 1 89 ? -9.817 -8.245 -13.007 1.00 67.75 89 ASP A CA 1
ATOM 703 C C . ASP A 1 89 ? -10.642 -9.504 -13.327 1.00 67.75 89 ASP A C 1
ATOM 705 O O . ASP A 1 89 ? -10.125 -10.456 -13.908 1.00 67.75 89 ASP A O 1
ATOM 709 N N . ARG A 1 90 ? -11.946 -9.530 -13.000 1.00 64.31 90 ARG A N 1
ATOM 710 C CA . ARG A 1 90 ? -12.813 -10.657 -13.368 1.00 64.31 90 ARG A CA 1
ATOM 711 C C . ARG A 1 90 ? -12.985 -10.712 -14.891 1.00 64.31 90 ARG A C 1
ATOM 713 O O . ARG A 1 90 ? -13.608 -9.812 -15.461 1.00 64.31 90 ARG A O 1
ATOM 720 N N . PRO A 1 91 ? -12.553 -11.794 -15.565 1.00 51.19 91 PRO A N 1
ATOM 721 C CA . PRO A 1 91 ? -12.875 -11.992 -16.966 1.00 51.19 91 PRO A CA 1
ATOM 722 C C . PRO A 1 91 ? -14.368 -12.325 -17.073 1.00 51.19 91 PRO A C 1
ATOM 724 O O . PRO A 1 91 ? -14.792 -13.451 -16.834 1.00 51.19 91 PRO A O 1
ATOM 727 N N . GLY A 1 92 ? -15.173 -11.316 -17.406 1.00 57.25 92 GLY A N 1
ATOM 728 C CA . GLY A 1 92 ? -16.582 -11.466 -17.751 1.00 57.25 92 GLY A CA 1
ATOM 729 C C . GLY A 1 92 ? -17.544 -11.512 -16.562 1.00 57.25 92 GLY A C 1
ATOM 730 O O . GLY A 1 92 ? -17.860 -12.569 -16.021 1.00 57.25 92 GLY A O 1
ATOM 731 N N . ARG A 1 93 ? -18.172 -10.372 -16.273 1.00 50.44 93 ARG A N 1
ATOM 732 C CA . ARG A 1 93 ? -19.599 -10.379 -15.941 1.00 50.44 93 ARG A CA 1
ATOM 733 C C . ARG A 1 93 ? -20.292 -9.415 -16.907 1.00 50.44 93 ARG A C 1
ATOM 735 O O . ARG A 1 93 ? -20.022 -8.218 -16.831 1.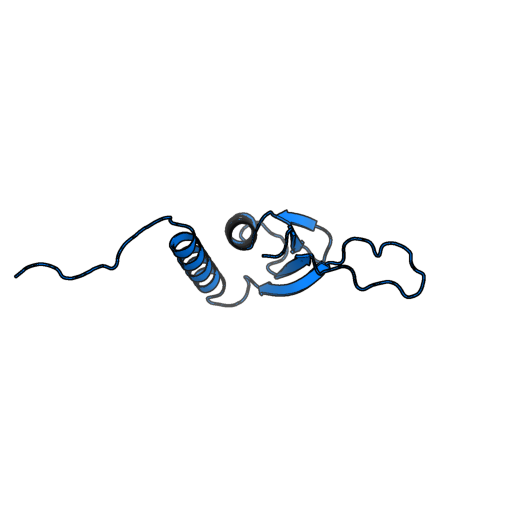00 50.44 93 ARG A O 1
ATOM 742 N N . PRO A 1 94 ? -21.116 -9.903 -17.854 1.00 53.09 94 PRO A N 1
ATOM 743 C CA . PRO A 1 94 ? -21.967 -9.013 -18.624 1.00 53.09 94 PRO A CA 1
ATOM 744 C C . PRO A 1 94 ? -22.942 -8.354 -17.647 1.00 53.09 94 PRO A C 1
ATOM 746 O O . PRO A 1 94 ? -23.254 -8.924 -16.597 1.00 53.09 94 PRO A O 1
ATOM 749 N N . GLY A 1 95 ? -23.354 -7.131 -17.972 1.00 46.50 95 GLY A N 1
ATOM 750 C CA . GLY A 1 95 ? -24.178 -6.296 -17.111 1.00 46.50 95 GLY A CA 1
ATOM 751 C C . GLY A 1 95 ? -25.338 -7.058 -16.476 1.00 46.50 95 GLY A C 1
ATOM 752 O O . GLY A 1 95 ? -25.935 -7.946 -17.086 1.00 46.50 95 GLY A O 1
ATOM 753 N N . ALA A 1 96 ? -25.662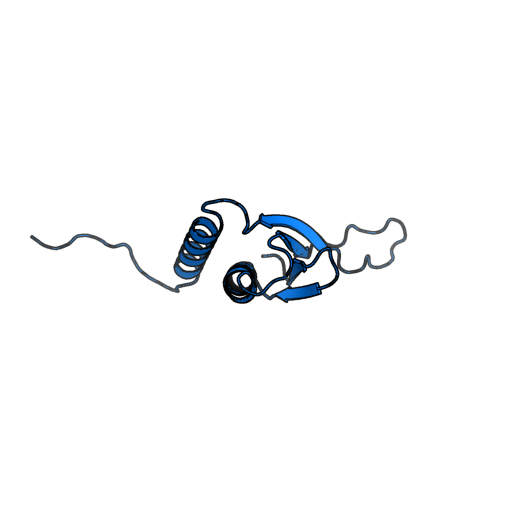 -6.681 -15.242 1.00 48.06 96 ALA A N 1
ATOM 754 C CA . ALA A 1 96 ? -26.947 -6.975 -14.635 1.00 48.06 96 ALA A CA 1
ATOM 755 C C . ALA A 1 96 ? -28.047 -6.306 -15.481 1.00 48.06 96 ALA A C 1
ATOM 757 O O . ALA A 1 96 ? -28.520 -5.215 -15.176 1.00 48.06 96 ALA A O 1
ATOM 758 N N . ALA A 1 97 ? -28.401 -6.928 -16.602 1.00 54.34 97 ALA A N 1
ATOM 759 C CA . ALA A 1 97 ? -29.581 -6.604 -17.369 1.00 54.34 97 ALA A CA 1
ATOM 760 C C . ALA A 1 97 ? -30.754 -7.347 -16.725 1.00 54.34 97 ALA A C 1
ATOM 762 O O . ALA A 1 97 ? -30.837 -8.567 -16.810 1.00 54.34 97 ALA A O 1
ATOM 763 N N . GLY A 1 98 ? -31.609 -6.571 -16.059 1.00 45.12 98 GLY A N 1
ATOM 764 C CA . GLY A 1 98 ? -33.051 -6.789 -15.961 1.00 45.12 98 GLY A CA 1
ATOM 765 C C . GLY A 1 98 ? -33.527 -8.104 -15.349 1.00 45.12 98 GLY A C 1
ATOM 766 O O . GLY A 1 98 ? -33.612 -9.127 -16.021 1.00 45.12 98 GLY A O 1
ATOM 767 N N . SER A 1 99 ? -33.977 -8.033 -14.098 1.00 38.69 99 SER A N 1
ATOM 768 C CA . SER A 1 99 ? -34.953 -8.982 -13.557 1.00 38.69 99 SER A CA 1
ATOM 769 C C . SER A 1 99 ? -36.192 -9.059 -14.470 1.00 38.69 99 SER A C 1
ATOM 771 O O . SER A 1 99 ? -36.630 -8.018 -14.965 1.00 38.69 99 SER A O 1
ATOM 773 N N . PRO A 1 100 ? -36.779 -10.248 -14.682 1.00 60.66 100 PRO A N 1
ATOM 774 C CA . PRO A 1 100 ? -37.991 -10.399 -15.475 1.00 60.66 100 PRO A CA 1
ATOM 775 C C . PRO A 1 100 ? -39.227 -9.995 -14.658 1.00 60.66 100 PRO A C 1
ATOM 777 O O . PRO A 1 100 ? -39.293 -10.221 -13.446 1.00 60.66 100 PRO A O 1
ATOM 780 N N . SER A 1 101 ? -40.222 -9.416 -15.323 1.00 58.06 101 SER A N 1
ATOM 781 C CA . SER A 1 101 ? -41.611 -9.312 -14.857 1.00 58.06 101 SER A CA 1
ATOM 782 C C . SER A 1 101 ? -42.539 -9.437 -16.052 1.00 58.06 101 SER A C 1
ATOM 784 O O . SER A 1 101 ? -42.175 -8.886 -17.116 1.00 58.06 101 SER A O 1
#

pLDDT: mean 79.61, std 15.04, range [38.69, 93.81]

Foldseek 3Di:
DFQKKKKADPPRPDIDIDRDPLRVLVVLLVCCVVGPAQKMWMWGFDDQDQDPVNDGRPTDIDTDDMQGNVDPCSNVVSVVVSVVVVVVPDPDDDDPPDDDD

Sequence (101 aa):
MPDQWQISFDHGHQQRYLPDRRAVLSYVLSVGPRAASPQFEVFVESKPAPRSDGRPAGRAFSRVDVIDLSRPGEVERLRAELGQLAEMDRPGRPGAAGSPS

Secondary structure (DSSP, 8-state):
--S-EEEEETTTTEEEEESSHHHHHHHHHHHGGG-S-SEEEEEEEEPPPPPTTSSPPPPEEEEEEEEETTSTTHHHHHHHHHHHHHHHHSS----------

Radius of gyration: 17.74 Å; chains: 1; bounding box: 68×24×36 Å